Protein AF-R7CII8-F1 (afdb_monomer_lite)

Radius of gyration: 13.67 Å; chains: 1; bounding box: 34×26×39 Å

Foldseek 3Di:
DDDDDDDDDDDPVPVVVLLQFKWKWWAAPVVVVVCVVVPLDPQQQKWWADDPGTIIIIHSGQVSVCVVCVVIDIGRGDPVNVVVSVVRTDGD

Secondary structure (DSSP, 8-state):
-----SS----TTHHHHHHHH-EEEEE-HHHHHHHHHTT-S-TTS-EEEE-SS-EEEEES-HHHHHHH-TTSEEEEP-HHHHHHHHHHPEE-

Structure (mmCIF, N/CA/C/O backbone):
data_AF-R7CII8-F1
#
_entry.id   AF-R7CII8-F1
#
loop_
_atom_site.group_PDB
_atom_site.id
_atom_site.type_symbol
_atom_site.label_atom_id
_atom_site.label_alt_id
_atom_site.label_comp_id
_atom_site.label_asym_id
_atom_site.label_entity_id
_atom_site.label_seq_id
_atom_site.pdbx_PDB_ins_code
_atom_site.Cartn_x
_atom_site.Cartn_y
_atom_site.Cartn_z
_atom_site.occupancy
_atom_site.B_iso_or_equiv
_atom_site.auth_seq_id
_atom_site.auth_comp_id
_atom_site.auth_asym_id
_atom_site.auth_atom_id
_atom_site.pdbx_PDB_model_num
ATOM 1 N N . MET A 1 1 ? 11.618 -3.170 -25.620 1.00 35.22 1 MET A N 1
ATOM 2 C CA . MET A 1 1 ? 12.080 -1.796 -25.899 1.00 35.22 1 MET A CA 1
ATOM 3 C C . MET A 1 1 ? 13.119 -1.461 -24.840 1.00 35.22 1 MET A C 1
ATOM 5 O O . MET A 1 1 ? 12.796 -1.537 -23.666 1.00 35.22 1 MET A O 1
ATOM 9 N N . VAL A 1 2 ? 14.378 -1.271 -25.236 1.00 43.62 2 VAL A N 1
ATOM 10 C CA . VAL A 1 2 ? 15.515 -1.010 -24.337 1.00 43.62 2 VAL A CA 1
ATOM 11 C C . VAL A 1 2 ? 15.958 0.425 -24.577 1.00 43.62 2 VAL A C 1
ATOM 13 O O . VAL A 1 2 ? 16.309 0.762 -25.704 1.00 43.62 2 VAL A O 1
ATOM 16 N N . CYS A 1 3 ? 15.956 1.237 -23.524 1.00 40.19 3 CYS A N 1
ATOM 17 C CA . CYS A 1 3 ? 16.620 2.533 -23.500 1.00 40.19 3 CYS A CA 1
ATOM 18 C C . CYS A 1 3 ? 17.629 2.509 -22.355 1.00 40.19 3 CYS A C 1
ATOM 20 O O . CYS A 1 3 ? 17.235 2.424 -21.195 1.00 40.19 3 CYS A O 1
ATOM 22 N N . VAL A 1 4 ? 18.916 2.590 -22.689 1.00 60.59 4 VAL A N 1
ATOM 23 C CA . VAL A 1 4 ? 20.004 2.885 -21.754 1.00 60.59 4 VAL A CA 1
ATOM 24 C C . VAL A 1 4 ? 20.743 4.083 -22.335 1.00 60.59 4 VAL A C 1
ATOM 26 O O . VAL A 1 4 ? 21.266 3.977 -23.439 1.00 60.59 4 VAL A O 1
ATOM 29 N N . ASN A 1 5 ? 20.774 5.211 -21.621 1.00 43.62 5 ASN A N 1
ATOM 30 C CA . ASN A 1 5 ? 21.797 6.235 -21.822 1.00 43.62 5 ASN A CA 1
ATOM 31 C C . ASN A 1 5 ? 22.075 6.979 -20.502 1.00 43.62 5 ASN A C 1
ATOM 33 O O . ASN A 1 5 ? 21.156 7.490 -19.870 1.00 43.62 5 ASN A O 1
ATOM 37 N N . GLU A 1 6 ? 23.348 6.923 -20.101 1.00 47.00 6 GLU A N 1
ATOM 38 C CA . GLU A 1 6 ? 24.114 7.730 -19.135 1.00 47.00 6 GL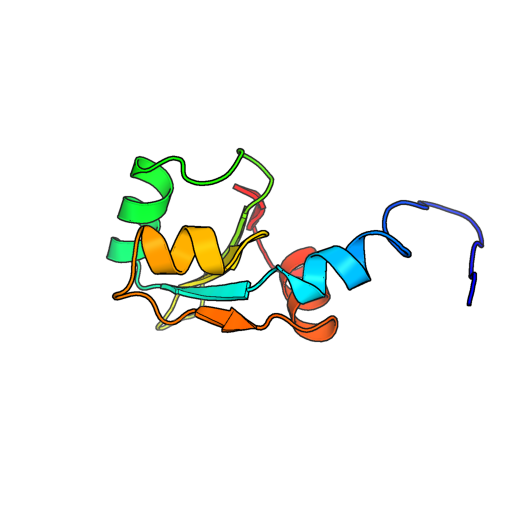U A CA 1
ATOM 39 C C . GLU A 1 6 ? 23.431 8.306 -17.876 1.00 47.00 6 GLU A C 1
ATOM 41 O O . GLU A 1 6 ? 22.760 9.332 -17.912 1.00 47.00 6 GLU A O 1
ATOM 46 N N . GLY A 1 7 ? 23.766 7.726 -16.710 1.00 45.62 7 GLY A N 1
ATOM 47 C CA . GLY A 1 7 ? 23.894 8.516 -15.473 1.00 45.62 7 GLY A CA 1
ATOM 48 C C . GLY A 1 7 ? 23.060 8.124 -14.250 1.00 45.62 7 GLY A C 1
ATOM 49 O O . GLY A 1 7 ? 23.062 8.880 -13.291 1.00 45.62 7 GLY A O 1
ATOM 50 N N . LYS A 1 8 ? 22.351 6.990 -14.254 1.00 42.66 8 LYS A N 1
ATOM 51 C CA . LYS A 1 8 ? 21.872 6.208 -13.083 1.00 42.66 8 LYS A CA 1
ATOM 52 C C . LYS A 1 8 ? 20.864 5.200 -13.615 1.00 42.66 8 LYS A C 1
ATOM 54 O O . LYS A 1 8 ? 19.669 5.459 -13.692 1.00 42.66 8 LYS A O 1
ATOM 59 N N . HIS A 1 9 ? 21.375 4.067 -14.072 1.00 44.47 9 HIS A N 1
ATOM 60 C CA . HIS A 1 9 ? 20.540 3.001 -14.594 1.00 44.47 9 HIS A CA 1
ATOM 61 C C . HIS A 1 9 ? 20.171 2.060 -13.452 1.00 44.47 9 HIS A C 1
ATOM 63 O O . HIS A 1 9 ? 20.937 1.165 -13.114 1.00 44.47 9 HIS A O 1
ATOM 69 N N . VAL A 1 10 ? 19.014 2.290 -12.840 1.00 47.19 10 VAL A N 1
ATOM 70 C CA . VAL A 1 10 ? 18.327 1.268 -12.052 1.00 47.19 10 VAL A CA 1
ATOM 71 C C . VAL A 1 10 ? 16.842 1.403 -12.393 1.00 47.19 10 VAL A C 1
ATOM 73 O O . VAL A 1 10 ? 16.312 2.508 -12.322 1.00 47.19 10 VAL A O 1
ATOM 76 N N . PHE A 1 11 ? 16.199 0.297 -12.778 1.00 45.72 11 PHE A N 1
ATOM 77 C CA . PHE A 1 11 ? 14.741 0.097 -12.792 1.00 45.72 11 PHE A CA 1
ATOM 78 C C . PHE A 1 11 ? 13.885 0.259 -14.070 1.00 45.72 11 PHE A C 1
ATOM 80 O O . PHE A 1 11 ? 12.670 0.272 -13.946 1.00 45.72 11 PHE A O 1
ATOM 87 N N . THR A 1 12 ? 14.381 0.270 -15.309 1.00 48.72 12 THR A N 1
ATOM 88 C CA . THR A 1 12 ? 13.444 0.333 -16.468 1.00 48.72 12 THR A CA 1
ATOM 89 C C . THR A 1 12 ? 12.738 -0.983 -16.817 1.00 48.72 12 THR A C 1
ATOM 91 O O . THR A 1 12 ? 11.685 -0.938 -17.444 1.00 48.72 12 THR A O 1
ATOM 94 N N . LYS A 1 13 ? 13.270 -2.149 -16.422 1.00 48.56 13 LYS A N 1
ATOM 95 C CA . LYS A 1 13 ?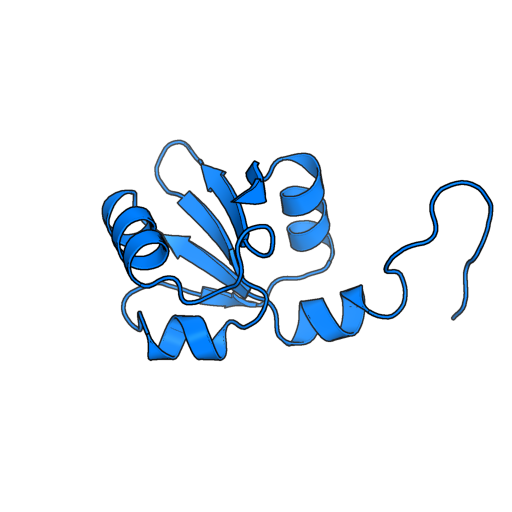 12.601 -3.450 -16.640 1.00 48.56 13 LYS A CA 1
ATOM 96 C C . LYS A 1 13 ? 11.857 -3.956 -15.404 1.00 48.56 13 LYS A C 1
ATOM 98 O O . LYS A 1 13 ? 10.791 -4.536 -15.534 1.00 48.56 13 LYS A O 1
ATOM 103 N N . GLU A 1 14 ? 12.398 -3.677 -14.221 1.00 59.50 14 GLU A N 1
ATOM 104 C CA . GLU A 1 14 ? 11.816 -4.109 -12.949 1.00 59.50 14 GLU A CA 1
ATOM 105 C C . GLU A 1 14 ? 10.610 -3.251 -12.535 1.00 59.50 14 GLU A C 1
ATOM 107 O O . GLU A 1 14 ? 9.675 -3.793 -11.966 1.00 59.50 14 GLU A O 1
ATOM 112 N N . ILE A 1 15 ? 10.555 -1.946 -12.857 1.00 57.16 15 ILE A N 1
ATOM 113 C CA . ILE A 1 15 ? 9.416 -1.088 -12.456 1.00 57.16 15 ILE A CA 1
ATOM 114 C C . ILE A 1 15 ? 8.095 -1.481 -13.110 1.00 57.16 15 ILE A C 1
ATOM 116 O O . ILE A 1 15 ? 7.062 -1.287 -12.481 1.00 57.16 15 ILE A O 1
ATOM 120 N N . ASP A 1 16 ? 8.099 -2.003 -14.336 1.00 58.03 16 ASP A N 1
ATOM 121 C CA . ASP A 1 16 ? 6.856 -2.358 -15.034 1.00 58.03 16 ASP A CA 1
ATOM 122 C C . ASP A 1 16 ? 6.209 -3.600 -14.394 1.00 58.03 16 ASP A C 1
ATOM 124 O O . ASP A 1 16 ? 5.031 -3.576 -14.038 1.00 58.03 16 ASP A O 1
ATOM 128 N N . GLU A 1 17 ? 7.016 -4.630 -14.104 1.00 62.41 17 GLU A N 1
ATOM 129 C CA . GLU A 1 17 ? 6.588 -5.803 -13.325 1.00 62.41 17 GLU A CA 1
ATOM 130 C C . GLU A 1 17 ? 6.237 -5.429 -11.876 1.00 62.41 17 GLU A C 1
ATOM 132 O O . GLU A 1 17 ? 5.239 -5.906 -11.333 1.00 62.41 17 GLU A O 1
ATOM 137 N N . ILE A 1 18 ? 7.002 -4.520 -11.258 1.00 65.88 18 ILE A N 1
ATOM 138 C CA . ILE A 1 18 ? 6.682 -3.989 -9.930 1.00 65.88 18 ILE A CA 1
ATOM 139 C C . ILE A 1 18 ? 5.356 -3.224 -9.971 1.00 65.88 18 ILE A C 1
ATOM 141 O O . ILE A 1 18 ? 4.556 -3.430 -9.076 1.00 65.88 18 ILE A O 1
ATOM 145 N N . CYS A 1 19 ? 5.059 -2.403 -10.984 1.00 62.91 19 CYS A N 1
ATOM 146 C CA . CYS A 1 19 ? 3.783 -1.681 -11.107 1.00 62.91 19 CYS A CA 1
ATOM 147 C C . CYS A 1 19 ? 2.587 -2.610 -11.349 1.00 62.91 19 CYS A C 1
ATOM 149 O O . CYS A 1 19 ? 1.458 -2.248 -11.015 1.00 62.91 19 CYS A O 1
ATOM 151 N N . ASP A 1 20 ? 2.798 -3.797 -11.921 1.00 69.19 20 ASP A N 1
ATOM 152 C CA . ASP A 1 20 ? 1.723 -4.777 -12.095 1.00 69.19 20 ASP A CA 1
ATOM 153 C C . ASP A 1 20 ? 1.272 -5.381 -10.753 1.00 69.19 20 ASP A C 1
ATOM 155 O O . ASP A 1 20 ? 0.082 -5.645 -10.553 1.00 69.19 20 ASP A O 1
ATOM 159 N N . LEU A 1 21 ? 2.194 -5.520 -9.794 1.00 76.19 21 LEU A N 1
ATOM 160 C CA . LEU A 1 21 ? 1.939 -6.051 -8.447 1.00 76.19 21 LEU A CA 1
ATOM 161 C C . LEU A 1 21 ? 1.693 -4.958 -7.397 1.00 76.19 21 LEU A C 1
ATOM 163 O O . LEU A 1 21 ? 0.875 -5.140 -6.483 1.00 76.19 21 LEU A O 1
ATOM 167 N N . ALA A 1 22 ? 2.349 -3.816 -7.562 1.00 84.94 22 ALA A N 1
ATOM 168 C CA . ALA A 1 22 ? 2.286 -2.690 -6.657 1.00 84.94 22 ALA A CA 1
ATOM 169 C C . ALA A 1 22 ? 0.901 -2.046 -6.651 1.00 84.94 22 ALA A C 1
ATOM 171 O O . ALA A 1 22 ? 0.100 -2.121 -7.592 1.00 84.94 22 ALA A O 1
ATOM 172 N N . GLY A 1 23 ? 0.606 -1.433 -5.516 1.00 88.81 23 GLY A N 1
ATOM 173 C CA . GLY A 1 23 ? -0.646 -0.748 -5.284 1.00 88.81 23 GLY A CA 1
ATOM 174 C C . GLY A 1 23 ? -0.450 0.502 -4.460 1.00 88.81 23 GLY A C 1
ATOM 175 O O . GLY A 1 23 ? 0.579 0.703 -3.816 1.00 88.81 23 GLY A O 1
ATOM 176 N N . ILE A 1 24 ? -1.469 1.343 -4.490 1.00 90.38 24 ILE A N 1
ATOM 177 C CA . ILE A 1 24 ? -1.556 2.556 -3.702 1.00 90.38 24 ILE A CA 1
ATOM 178 C C . ILE A 1 24 ? -2.589 2.296 -2.626 1.00 90.38 24 ILE A C 1
ATOM 180 O O . ILE A 1 24 ? -3.770 2.110 -2.904 1.00 90.38 24 ILE A O 1
ATOM 184 N N . ALA A 1 25 ? -2.125 2.236 -1.390 1.00 90.44 25 ALA A N 1
ATOM 185 C CA . ALA A 1 25 ? -2.963 2.150 -0.216 1.00 90.44 25 ALA A CA 1
ATOM 186 C C . ALA A 1 25 ? -3.435 3.549 0.173 1.00 90.44 25 ALA A C 1
ATOM 188 O O . ALA A 1 25 ? -2.618 4.409 0.502 1.00 90.44 25 ALA A O 1
ATOM 189 N N . HIS A 1 26 ? -4.741 3.766 0.190 1.00 90.44 26 HIS A N 1
ATOM 190 C CA . HIS A 1 26 ? -5.338 4.979 0.725 1.00 90.44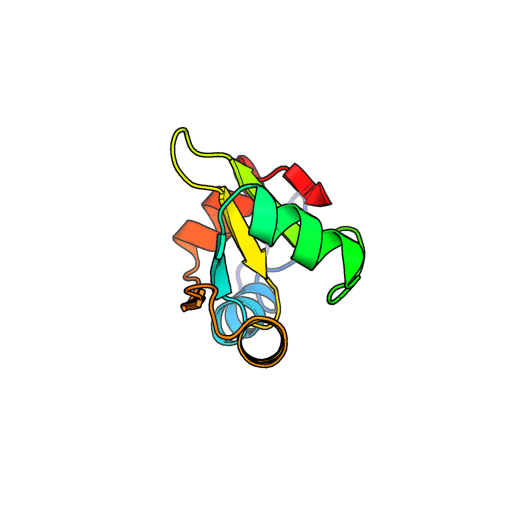 26 HIS A CA 1
ATOM 191 C C . HIS A 1 26 ? -5.646 4.761 2.207 1.00 90.44 26 HIS A C 1
ATOM 193 O O . HIS A 1 26 ? -6.686 4.220 2.589 1.00 90.44 26 HIS A O 1
ATOM 199 N N . CYS A 1 27 ? -4.707 5.171 3.053 1.00 89.00 27 CYS A N 1
ATOM 200 C CA . CYS A 1 27 ? -4.746 4.986 4.496 1.00 89.00 27 CYS A CA 1
ATOM 201 C C . CYS A 1 27 ? -5.117 6.285 5.222 1.00 89.00 27 CYS A C 1
ATOM 203 O O . CYS A 1 27 ? -4.840 7.397 4.773 1.00 89.00 27 CYS A O 1
ATOM 205 N N . ARG A 1 28 ? -5.707 6.157 6.412 1.00 88.00 28 ARG A N 1
ATOM 206 C CA . ARG A 1 28 ? -5.776 7.255 7.393 1.00 88.00 28 ARG A CA 1
ATOM 207 C C . ARG A 1 28 ? -4.584 7.167 8.335 1.00 88.00 28 ARG A C 1
ATOM 209 O O . ARG A 1 28 ? -3.954 6.119 8.408 1.00 88.00 28 ARG A O 1
ATOM 216 N N . SER A 1 29 ? -4.324 8.215 9.112 1.00 84.62 29 SER A N 1
ATOM 217 C CA . SER A 1 29 ? -3.217 8.233 10.081 1.00 84.62 29 SER A CA 1
ATOM 218 C C . SER A 1 29 ? -3.192 6.991 10.984 1.00 84.62 29 SER A C 1
ATOM 220 O O . SER A 1 29 ? -2.138 6.389 11.137 1.00 84.62 29 SER A O 1
ATOM 222 N N . ALA A 1 30 ? -4.357 6.544 11.470 1.00 85.38 30 ALA A N 1
ATOM 223 C CA . ALA A 1 30 ? -4.477 5.330 12.284 1.00 85.38 30 ALA A CA 1
ATOM 224 C C . ALA A 1 30 ? -4.082 4.043 11.528 1.00 85.38 30 ALA A C 1
ATOM 226 O O . ALA A 1 30 ? -3.384 3.193 12.071 1.00 85.38 30 ALA A O 1
ATOM 227 N N . GLU A 1 31 ? -4.473 3.920 10.257 1.00 87.88 31 GLU A N 1
ATOM 228 C CA . GLU A 1 31 ? -4.143 2.752 9.428 1.00 87.88 31 GLU A CA 1
ATOM 229 C C . GLU A 1 31 ? -2.651 2.730 9.063 1.00 87.88 31 GLU A C 1
ATOM 231 O O . GLU A 1 31 ? -2.047 1.667 8.979 1.00 87.88 31 GLU A O 1
ATOM 236 N N . VAL A 1 32 ? -2.033 3.903 8.867 1.00 84.75 32 VAL A N 1
ATOM 237 C CA . VAL A 1 32 ? -0.586 4.015 8.617 1.00 84.75 32 VAL A CA 1
ATOM 238 C C . VAL A 1 32 ? 0.194 3.498 9.823 1.00 84.75 32 VAL A C 1
ATOM 240 O O . VAL A 1 32 ? 1.165 2.768 9.653 1.00 84.75 32 VAL A O 1
ATOM 243 N N . GLU A 1 33 ? -0.213 3.873 11.036 1.00 85.94 33 GLU A N 1
ATOM 244 C CA . GLU A 1 33 ? 0.425 3.384 12.259 1.00 85.94 33 GLU A CA 1
ATOM 245 C C . GLU A 1 33 ? 0.258 1.871 12.405 1.00 85.94 33 GLU A C 1
ATOM 247 O O . GLU A 1 33 ? 1.242 1.185 12.667 1.00 85.94 33 GLU A O 1
ATOM 252 N N . GLU A 1 34 ? -0.937 1.333 12.146 1.00 87.38 34 GLU A N 1
ATOM 253 C CA . GLU A 1 34 ? -1.164 -0.116 12.159 1.00 87.38 34 GLU A CA 1
ATOM 254 C C . GLU A 1 34 ? -0.294 -0.845 11.120 1.00 87.38 34 GLU A C 1
ATOM 256 O O . GLU A 1 34 ? 0.309 -1.875 11.425 1.00 87.38 34 GLU A O 1
ATOM 261 N N . LEU A 1 35 ? -0.167 -0.296 9.911 1.00 83.69 35 LEU A N 1
ATOM 262 C CA . LEU A 1 35 ? 0.678 -0.854 8.858 1.00 83.69 35 LEU A CA 1
ATOM 263 C C . LEU A 1 35 ? 2.159 -0.876 9.252 1.00 83.69 35 LEU A C 1
ATOM 265 O O . LEU A 1 35 ? 2.838 -1.877 9.027 1.00 83.69 35 LEU A O 1
ATOM 269 N N . LEU A 1 36 ? 2.648 0.211 9.855 1.00 81.88 36 LEU A N 1
ATOM 270 C CA . LEU A 1 36 ? 4.025 0.309 10.338 1.00 81.88 36 LEU A CA 1
ATOM 271 C C . LEU A 1 36 ? 4.281 -0.641 11.514 1.00 81.88 36 LEU A C 1
ATOM 273 O O . LEU A 1 36 ? 5.351 -1.230 11.584 1.00 81.88 36 LEU A O 1
ATOM 277 N N . GLN A 1 37 ? 3.301 -0.833 12.402 1.00 84.38 37 GLN A N 1
ATOM 278 C CA . GLN A 1 37 ? 3.384 -1.790 13.512 1.00 84.38 37 GLN A CA 1
ATOM 279 C C . GLN A 1 37 ? 3.389 -3.248 13.042 1.00 84.38 37 GLN A C 1
ATOM 281 O O . GLN A 1 37 ? 3.968 -4.105 13.700 1.00 84.38 37 GLN A O 1
ATOM 286 N N . LYS A 1 38 ? 2.719 -3.553 11.926 1.00 81.50 38 LYS A N 1
ATOM 287 C CA . LYS A 1 38 ? 2.667 -4.913 11.377 1.00 81.50 38 LYS A CA 1
ATOM 288 C C . LYS A 1 38 ? 3.925 -5.306 10.599 1.00 81.50 38 LYS A C 1
ATOM 290 O O . LYS A 1 38 ? 4.036 -6.481 10.263 1.00 81.50 38 LYS A O 1
ATOM 295 N N . GLU A 1 39 ? 4.802 -4.351 10.267 1.00 79.56 39 GLU A N 1
ATOM 296 C CA . GLU A 1 39 ? 6.049 -4.583 9.515 1.00 79.56 39 GLU A CA 1
ATOM 297 C C . GLU A 1 39 ? 5.827 -5.467 8.268 1.00 79.56 39 GLU A C 1
ATOM 299 O O . GLU A 1 39 ? 6.597 -6.369 7.951 1.00 79.56 39 GLU A O 1
ATOM 304 N N . LEU A 1 40 ? 4.713 -5.236 7.560 1.00 81.31 40 LEU A N 1
ATOM 305 C CA . LEU A 1 40 ? 4.254 -6.092 6.451 1.00 81.31 40 LEU A CA 1
ATOM 306 C C . LEU A 1 40 ? 5.206 -6.107 5.251 1.00 81.31 40 LEU A C 1
ATOM 308 O O . LEU A 1 40 ? 5.147 -7.013 4.415 1.00 81.31 40 LEU A O 1
ATOM 312 N N . PHE A 1 41 ? 6.025 -5.067 5.140 1.00 82.38 41 PHE A N 1
ATOM 313 C CA . PHE A 1 41 ? 6.919 -4.805 4.027 1.00 82.38 41 PHE A CA 1
ATOM 314 C C . PHE A 1 41 ? 8.282 -4.400 4.566 1.00 82.38 41 PHE A C 1
ATOM 316 O O . PHE A 1 41 ? 8.384 -3.876 5.675 1.00 82.38 41 PHE A O 1
ATOM 323 N N . GLU A 1 42 ? 9.320 -4.632 3.766 1.00 76.00 42 GLU A N 1
ATOM 324 C CA . GLU A 1 42 ? 10.676 -4.292 4.175 1.00 76.00 42 GLU A CA 1
ATOM 325 C C . GLU A 1 42 ? 10.838 -2.777 4.352 1.00 76.00 42 GLU A C 1
ATOM 327 O O . GLU A 1 42 ? 10.279 -2.002 3.559 1.00 76.00 42 GLU A O 1
ATOM 332 N N . PRO A 1 43 ? 11.624 -2.347 5.354 1.00 67.31 43 PRO A N 1
ATOM 333 C CA . PRO A 1 43 ? 11.968 -0.945 5.505 1.00 67.31 43 PRO A CA 1
ATOM 334 C C . PRO A 1 43 ? 12.618 -0.455 4.211 1.00 67.31 43 PRO A C 1
ATOM 336 O O . PRO A 1 43 ? 13.400 -1.162 3.578 1.00 67.31 43 PRO A O 1
ATOM 339 N N . GLN A 1 44 ? 12.279 0.761 3.803 1.00 71.62 44 GLN A N 1
ATOM 340 C CA . GLN A 1 44 ? 12.663 1.400 2.542 1.00 71.62 44 GLN A CA 1
ATOM 341 C C . GLN A 1 44 ? 11.929 0.925 1.279 1.00 71.62 44 GLN A C 1
ATOM 343 O O . GLN A 1 44 ? 12.103 1.531 0.217 1.00 71.62 44 GLN A O 1
ATOM 348 N N . SER A 1 45 ? 11.079 -0.101 1.371 1.00 77.19 45 SER A N 1
ATOM 349 C CA . SER A 1 45 ? 10.224 -0.516 0.248 1.00 77.19 45 SER A CA 1
ATOM 350 C C . SER A 1 45 ? 8.912 0.263 0.182 1.00 77.19 45 SER A C 1
ATOM 352 O O . SER A 1 45 ? 8.253 0.273 -0.859 1.00 77.19 45 SER A O 1
ATOM 354 N N . LEU A 1 46 ? 8.525 0.923 1.275 1.00 83.75 46 LEU A N 1
ATOM 355 C CA . LEU A 1 46 ? 7.306 1.713 1.352 1.00 83.75 46 LEU A CA 1
ATOM 356 C C . LEU A 1 46 ? 7.594 3.175 1.039 1.00 83.75 46 LEU A C 1
ATOM 358 O O . LEU A 1 46 ? 8.550 3.767 1.543 1.00 83.75 46 LEU A O 1
ATOM 362 N N . ARG A 1 47 ? 6.720 3.783 0.233 1.00 86.69 47 ARG A N 1
ATOM 363 C CA . ARG A 1 47 ? 6.741 5.233 0.008 1.00 86.69 47 ARG A CA 1
ATOM 364 C C . ARG A 1 47 ? 5.441 5.851 0.447 1.00 86.69 47 ARG A C 1
ATOM 366 O O . ARG A 1 47 ? 4.383 5.459 -0.026 1.00 86.69 47 ARG A O 1
ATOM 373 N N . ILE A 1 48 ? 5.529 6.842 1.318 1.00 88.44 48 ILE A N 1
ATOM 374 C CA . ILE A 1 48 ? 4.371 7.454 1.955 1.00 88.44 48 ILE A CA 1
ATOM 375 C C . ILE A 1 48 ? 4.247 8.894 1.468 1.00 88.44 48 ILE A C 1
ATOM 377 O O . ILE A 1 48 ? 5.169 9.690 1.620 1.00 88.44 48 ILE A O 1
ATOM 381 N N . ILE A 1 49 ? 3.091 9.241 0.913 1.00 89.00 49 ILE A N 1
ATOM 382 C CA . ILE A 1 49 ? 2.698 10.615 0.610 1.00 89.00 49 ILE A CA 1
ATOM 383 C C . ILE A 1 49 ? 1.568 10.986 1.558 1.00 89.00 49 ILE A C 1
ATOM 385 O O . ILE A 1 49 ? 0.472 10.435 1.509 1.00 89.00 49 ILE A O 1
ATOM 389 N N . ARG A 1 50 ? 1.819 11.961 2.425 1.00 86.44 50 ARG A N 1
ATOM 390 C CA . ARG A 1 50 ? 0.780 12.515 3.292 1.00 86.44 50 ARG A CA 1
ATOM 391 C C . ARG A 1 50 ? 0.052 13.632 2.549 1.00 86.44 50 ARG A C 1
ATOM 393 O O . ARG A 1 50 ? 0.648 14.655 2.221 1.00 86.44 50 ARG A O 1
ATOM 400 N N . SER A 1 51 ? -1.234 13.427 2.294 1.00 81.00 51 SER A N 1
ATOM 401 C CA . SER A 1 51 ? -2.152 14.445 1.781 1.00 81.00 51 SER A CA 1
ATOM 402 C C . SER A 1 51 ? -2.904 15.098 2.954 1.00 81.00 51 SER A C 1
ATOM 404 O O . SER A 1 51 ? -2.876 14.607 4.080 1.00 81.00 51 SER A O 1
ATOM 406 N N . SER A 1 52 ? -3.599 16.217 2.723 1.00 78.94 52 SER A N 1
ATOM 407 C CA . SER A 1 52 ? -4.267 16.962 3.809 1.00 78.94 52 SER A CA 1
ATOM 408 C C . SER A 1 52 ? -5.382 16.192 4.532 1.00 78.94 52 SER A C 1
ATOM 410 O O . SER A 1 52 ? -5.669 16.501 5.683 1.00 78.94 52 SER A O 1
ATOM 412 N N . TYR A 1 53 ? -6.005 15.206 3.879 1.00 76.81 53 TYR A N 1
ATOM 413 C CA . TYR A 1 53 ? -7.138 14.447 4.435 1.00 76.81 53 TYR A CA 1
ATOM 414 C C . TYR A 1 53 ? -6.940 12.923 4.423 1.00 76.81 53 TYR A C 1
ATOM 416 O O . TYR A 1 53 ? -7.719 12.204 5.045 1.00 76.81 53 TYR A O 1
ATOM 424 N N . SER A 1 54 ? -5.890 12.441 3.756 1.00 83.94 54 SER A N 1
ATOM 425 C CA . SER A 1 54 ? -5.579 11.020 3.580 1.00 83.94 54 SER A CA 1
ATOM 426 C C . SER A 1 54 ? -4.070 10.831 3.472 1.00 83.94 54 SER A C 1
ATOM 428 O O . SER A 1 54 ? -3.339 11.773 3.184 1.00 83.94 54 SER A O 1
ATOM 430 N N . THR A 1 55 ? -3.588 9.619 3.705 1.00 89.88 55 THR A N 1
ATOM 431 C CA . THR A 1 55 ? -2.193 9.239 3.487 1.00 89.88 55 THR A CA 1
ATOM 432 C C . THR A 1 55 ? -2.145 8.139 2.447 1.00 89.88 55 THR A C 1
ATOM 434 O O . THR A 1 55 ? -2.682 7.057 2.659 1.00 89.88 55 THR A O 1
ATOM 437 N N . ASP A 1 56 ? -1.486 8.419 1.338 1.00 90.94 56 ASP A N 1
ATOM 438 C CA . ASP A 1 56 ? -1.313 7.476 0.250 1.00 90.94 56 ASP A CA 1
ATOM 439 C C . ASP A 1 56 ? 0.014 6.737 0.468 1.00 90.94 56 ASP A C 1
ATOM 441 O O . ASP A 1 56 ? 1.034 7.362 0.766 1.00 90.94 56 ASP A O 1
ATOM 445 N N . ILE A 1 57 ? 0.021 5.408 0.371 1.00 89.44 57 ILE A N 1
ATOM 446 C CA . ILE A 1 57 ? 1.225 4.586 0.544 1.00 89.44 57 ILE A CA 1
ATOM 447 C C . ILE A 1 57 ? 1.405 3.702 -0.679 1.00 89.44 57 ILE A C 1
ATOM 449 O O . ILE A 1 57 ? 0.548 2.877 -0.982 1.00 89.44 57 ILE A O 1
ATOM 453 N N . LEU A 1 58 ? 2.541 3.825 -1.353 1.00 88.81 58 LEU A N 1
ATOM 454 C CA . LEU A 1 58 ? 2.945 2.872 -2.372 1.00 88.81 58 LEU A CA 1
ATOM 455 C C . LEU A 1 58 ? 3.442 1.598 -1.690 1.00 88.81 58 LEU A C 1
ATOM 457 O O . LEU A 1 58 ? 4.431 1.627 -0.951 1.00 88.81 58 LEU A O 1
ATOM 461 N N . VAL A 1 59 ? 2.759 0.492 -1.968 1.00 88.00 59 VAL A N 1
ATOM 462 C CA . VAL A 1 59 ? 3.131 -0.849 -1.520 1.00 88.00 59 VAL A CA 1
ATOM 463 C C . VAL A 1 59 ? 3.597 -1.680 -2.715 1.00 88.00 59 VAL A C 1
ATOM 465 O O . VAL A 1 59 ? 2.969 -1.615 -3.771 1.00 88.00 59 VAL A O 1
ATOM 468 N N . PRO A 1 60 ? 4.660 -2.491 -2.578 1.00 83.25 60 PRO A N 1
ATOM 469 C CA . PRO A 1 60 ? 5.140 -3.342 -3.669 1.00 83.25 60 PRO A CA 1
ATOM 470 C C . PRO A 1 60 ? 4.195 -4.515 -3.969 1.00 83.25 60 PRO A C 1
ATOM 472 O O . PRO A 1 60 ? 4.236 -5.076 -5.057 1.00 83.25 60 PRO A O 1
ATOM 475 N N . ASP A 1 61 ? 3.338 -4.889 -3.014 1.00 86.69 61 ASP A N 1
ATOM 476 C CA . ASP A 1 61 ? 2.397 -5.999 -3.153 1.00 86.69 61 ASP A CA 1
ATOM 477 C C . ASP A 1 61 ? 1.044 -5.614 -2.546 1.00 86.69 61 ASP A C 1
ATOM 479 O O . ASP A 1 61 ? 0.845 -5.622 -1.324 1.00 86.69 61 ASP A O 1
ATOM 483 N N . ARG A 1 62 ? 0.096 -5.265 -3.422 1.00 85.56 62 ARG A N 1
ATOM 484 C CA . ARG A 1 62 ? -1.260 -4.885 -3.003 1.00 85.56 62 ARG A CA 1
ATOM 485 C C . ARG A 1 62 ? -2.025 -6.043 -2.368 1.00 85.56 62 ARG A C 1
ATOM 48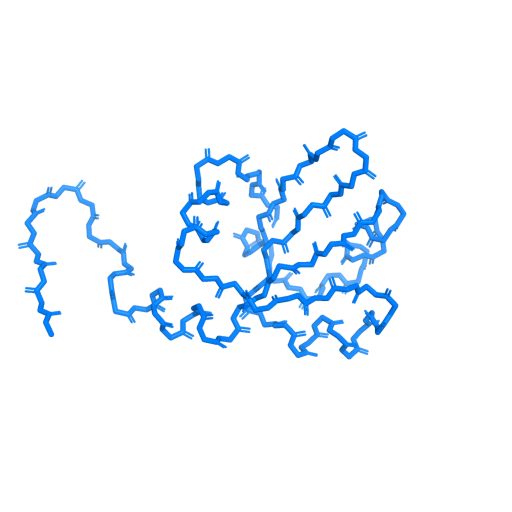7 O O . ARG A 1 62 ? -2.856 -5.822 -1.497 1.00 85.56 62 ARG A O 1
ATOM 494 N N . ILE A 1 63 ? -1.741 -7.285 -2.766 1.00 85.38 63 ILE A N 1
ATOM 495 C CA . ILE A 1 63 ? -2.460 -8.462 -2.270 1.00 85.38 63 ILE A CA 1
ATOM 496 C C . ILE A 1 63 ? -2.083 -8.728 -0.815 1.00 85.38 63 ILE A C 1
ATOM 498 O O . ILE A 1 63 ? -2.965 -9.006 0.001 1.00 85.38 63 ILE A O 1
ATOM 502 N N . LYS A 1 64 ? -0.795 -8.611 -0.467 1.00 86.88 64 LYS A N 1
ATOM 503 C CA . LYS A 1 64 ? -0.346 -8.684 0.933 1.00 86.88 64 LYS A CA 1
ATOM 504 C C . LYS A 1 64 ? -1.023 -7.627 1.792 1.00 86.88 64 LYS A C 1
ATOM 506 O O . LYS A 1 64 ? -1.528 -7.961 2.863 1.00 86.88 64 LYS A O 1
ATOM 511 N N . LEU A 1 65 ? -1.085 -6.389 1.301 1.00 87.19 65 LEU A N 1
ATOM 512 C CA . LEU A 1 65 ? -1.764 -5.314 2.010 1.00 87.19 65 LEU A CA 1
ATOM 513 C C . LEU A 1 65 ? -3.250 -5.627 2.203 1.00 87.19 65 LEU A C 1
ATOM 515 O O . LEU A 1 65 ? -3.711 -5.624 3.335 1.00 87.19 65 LEU A O 1
ATOM 519 N N . THR A 1 66 ? -3.994 -5.935 1.138 1.00 87.00 66 THR A N 1
ATOM 520 C CA . THR A 1 66 ? -5.436 -6.216 1.229 1.00 87.00 66 THR A CA 1
ATOM 521 C C . THR A 1 66 ? -5.731 -7.410 2.139 1.00 87.00 66 THR A C 1
ATOM 523 O O . THR A 1 66 ? -6.743 -7.418 2.832 1.00 87.00 66 THR A O 1
ATOM 526 N N . LYS A 1 67 ? -4.845 -8.413 2.195 1.00 87.44 67 LYS A N 1
ATOM 527 C CA . LYS A 1 67 ? -4.975 -9.535 3.138 1.00 87.44 67 LYS A CA 1
ATOM 528 C C . LYS A 1 67 ? -4.747 -9.116 4.589 1.00 87.44 67 LYS A C 1
ATOM 530 O O . LYS A 1 67 ? -5.457 -9.593 5.469 1.00 87.44 67 LYS A O 1
ATOM 535 N N . ALA A 1 68 ? -3.761 -8.262 4.843 1.00 87.69 68 ALA A N 1
ATOM 536 C CA . ALA A 1 68 ? -3.441 -7.804 6.190 1.00 87.69 68 ALA A CA 1
ATOM 537 C C . ALA A 1 68 ? -4.413 -6.730 6.703 1.00 87.69 68 ALA A C 1
ATOM 539 O O . ALA A 1 68 ? -4.725 -6.699 7.893 1.00 87.69 68 ALA A O 1
ATOM 540 N N . MET A 1 69 ? -4.883 -5.866 5.803 1.00 86.50 69 MET A N 1
ATOM 541 C CA . MET A 1 69 ? -5.733 -4.707 6.058 1.00 86.50 69 MET A CA 1
ATOM 542 C C . MET A 1 69 ? -6.831 -4.601 4.983 1.00 86.50 69 MET A C 1
ATOM 544 O O . MET A 1 69 ? -6.808 -3.698 4.149 1.00 86.50 69 MET A O 1
ATOM 548 N N . PRO A 1 70 ? -7.848 -5.481 4.998 1.00 83.62 70 PRO A N 1
ATOM 549 C CA . PRO A 1 70 ? -8.936 -5.453 4.012 1.00 83.62 70 PRO A CA 1
ATOM 550 C C . PRO A 1 70 ? -9.837 -4.212 4.124 1.00 83.62 70 PRO A C 1
ATOM 552 O O . PRO A 1 70 ? -10.666 -3.969 3.254 1.00 83.62 70 PRO A O 1
ATOM 555 N N . LYS A 1 71 ? -9.701 -3.440 5.209 1.00 86.50 71 LYS A N 1
ATOM 556 C CA . LYS A 1 71 ? -10.408 -2.170 5.424 1.00 86.50 71 LYS A CA 1
ATOM 557 C C . LYS A 1 71 ? -9.771 -1.004 4.662 1.00 86.50 71 LYS A C 1
ATOM 559 O O . LYS A 1 71 ? -10.438 0.005 4.445 1.00 86.50 71 LYS A O 1
ATOM 564 N N . VAL A 1 72 ? -8.501 -1.135 4.282 1.00 87.50 72 VAL A N 1
ATOM 565 C CA . VAL A 1 72 ? -7.765 -0.124 3.525 1.00 87.50 72 VAL A CA 1
ATOM 566 C C . VAL A 1 72 ? -8.085 -0.293 2.047 1.00 87.50 72 VAL A C 1
ATOM 568 O O . VAL A 1 72 ? -7.934 -1.379 1.487 1.00 87.50 72 VAL A O 1
ATOM 571 N N . ALA A 1 73 ? -8.508 0.795 1.405 1.00 87.31 73 ALA A N 1
ATOM 572 C CA . ALA A 1 73 ? -8.663 0.813 -0.041 1.00 87.31 73 ALA A CA 1
ATOM 573 C C . ALA A 1 73 ? -7.274 0.741 -0.684 1.00 87.31 73 ALA A C 1
ATOM 575 O O . ALA A 1 73 ? -6.407 1.560 -0.377 1.00 87.31 73 ALA A O 1
ATOM 576 N N . CYS A 1 74 ? -7.058 -0.255 -1.539 1.00 88.88 74 CYS A N 1
ATOM 577 C CA . CYS A 1 74 ? -5.815 -0.401 -2.277 1.00 88.88 74 CYS A CA 1
ATOM 578 C C . CYS A 1 74 ? -6.100 -0.495 -3.767 1.00 88.88 74 CYS A C 1
ATOM 580 O O . CYS A 1 74 ? -6.671 -1.481 -4.236 1.00 88.88 74 CYS A O 1
ATOM 582 N N . ASP A 1 75 ? -5.681 0.534 -4.490 1.00 87.56 75 ASP A N 1
ATOM 583 C CA . ASP A 1 75 ? -5.823 0.624 -5.932 1.00 87.56 75 ASP A C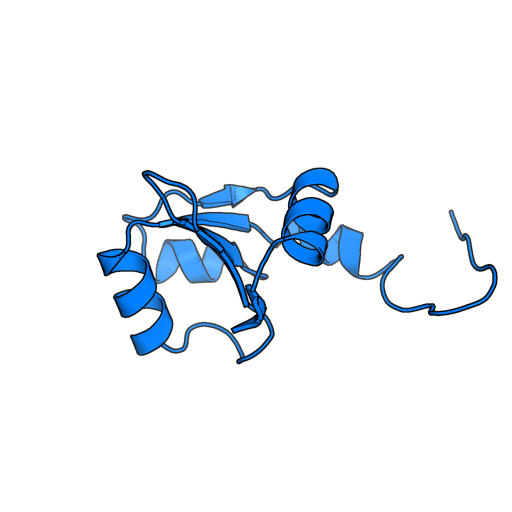A 1
ATOM 584 C C . ASP A 1 75 ? -4.540 0.184 -6.630 1.00 87.56 75 ASP A C 1
ATOM 586 O O . ASP A 1 75 ? -3.449 0.192 -6.057 1.00 87.56 75 ASP A O 1
ATOM 590 N N . ARG A 1 76 ? -4.656 -0.244 -7.886 1.00 84.62 76 ARG A N 1
ATOM 591 C CA . ARG A 1 76 ? -3.486 -0.607 -8.690 1.00 84.62 76 ARG A CA 1
ATOM 592 C C . ARG A 1 76 ? -2.653 0.648 -8.960 1.00 84.62 76 ARG A C 1
ATOM 594 O O . ARG A 1 76 ? -3.186 1.635 -9.458 1.00 84.62 76 ARG A O 1
ATOM 601 N N . SER A 1 77 ? -1.347 0.591 -8.697 1.00 83.81 77 SER A N 1
ATOM 602 C CA . SER A 1 77 ? -0.451 1.682 -9.084 1.00 83.81 77 SER A CA 1
ATOM 603 C C . SER A 1 77 ? -0.174 1.643 -10.584 1.00 83.81 77 SER A C 1
ATOM 605 O O . SER A 1 77 ? 0.017 0.571 -11.157 1.00 83.81 77 SER A O 1
ATOM 607 N N . ASN A 1 78 ? -0.107 2.809 -11.213 1.00 82.19 78 ASN A N 1
ATOM 608 C CA . ASN A 1 78 ? 0.438 2.963 -12.559 1.00 82.19 78 ASN A CA 1
ATOM 609 C C . ASN A 1 78 ? 1.836 3.610 -12.489 1.00 82.19 78 ASN A C 1
ATOM 611 O O . ASN A 1 78 ? 2.316 3.993 -11.418 1.00 82.19 78 ASN A O 1
ATOM 615 N N . LEU A 1 79 ? 2.486 3.744 -13.645 1.00 81.06 79 LEU A N 1
ATOM 616 C CA . LEU A 1 79 ? 3.813 4.351 -13.744 1.00 81.06 79 LEU A CA 1
ATOM 617 C C . LEU A 1 79 ? 3.837 5.813 -13.258 1.00 81.06 79 LEU A C 1
ATOM 619 O O . LEU A 1 79 ? 4.813 6.233 -12.638 1.00 81.06 79 LEU A O 1
ATOM 623 N N . GLU A 1 80 ? 2.783 6.591 -13.519 1.00 82.81 80 GLU A N 1
ATOM 624 C CA . GLU A 1 80 ? 2.701 7.996 -13.099 1.00 82.81 80 GLU A CA 1
ATOM 625 C C . GLU A 1 80 ? 2.652 8.121 -11.577 1.00 82.81 80 GLU A C 1
ATOM 627 O O . GLU A 1 80 ? 3.405 8.903 -10.993 1.00 82.81 80 GLU A O 1
ATOM 632 N N . ASP A 1 81 ? 1.825 7.309 -10.925 1.00 83.12 81 ASP A N 1
ATOM 633 C CA . ASP A 1 81 ? 1.769 7.224 -9.475 1.00 83.12 81 ASP A CA 1
ATOM 634 C C . ASP A 1 81 ? 3.109 6.764 -8.912 1.00 83.12 81 ASP A C 1
ATOM 636 O O . ASP A 1 81 ? 3.656 7.414 -8.024 1.00 83.12 81 ASP A O 1
ATOM 640 N N . TYR A 1 82 ? 3.707 5.712 -9.474 1.00 80.94 82 TYR A N 1
ATOM 641 C CA . TYR A 1 82 ? 5.021 5.243 -9.044 1.00 80.94 82 TYR A CA 1
ATOM 642 C C . TYR A 1 82 ? 6.069 6.366 -9.089 1.00 80.94 82 TYR A C 1
ATOM 644 O O . TYR A 1 82 ? 6.791 6.584 -8.111 1.00 80.94 82 TYR A O 1
ATOM 652 N N . MET A 1 83 ? 6.117 7.140 -10.178 1.00 82.81 83 MET A N 1
ATOM 653 C CA . MET A 1 83 ? 6.998 8.306 -10.293 1.00 82.81 83 MET A CA 1
ATOM 654 C C . MET A 1 83 ? 6.644 9.403 -9.285 1.00 82.81 83 MET A C 1
ATOM 656 O O . MET A 1 83 ? 7.535 9.989 -8.668 1.00 82.81 83 MET A O 1
ATOM 660 N N . ARG A 1 84 ? 5.355 9.670 -9.062 1.00 83.88 84 ARG A N 1
ATOM 661 C CA . ARG A 1 84 ? 4.892 10.635 -8.058 1.00 83.88 84 ARG A CA 1
ATOM 662 C C . ARG A 1 84 ? 5.370 10.245 -6.661 1.00 83.88 84 ARG A C 1
ATOM 664 O O . ARG A 1 84 ? 5.869 11.105 -5.937 1.00 83.88 84 ARG A O 1
ATOM 671 N N . PHE A 1 85 ? 5.275 8.969 -6.303 1.00 84.81 85 PHE A N 1
ATOM 672 C CA . PHE A 1 85 ? 5.798 8.423 -5.054 1.00 84.81 85 PHE A CA 1
ATOM 673 C C . PHE A 1 85 ? 7.321 8.470 -4.991 1.00 84.81 85 PHE A C 1
ATOM 675 O O . PHE A 1 85 ? 7.861 8.843 -3.959 1.00 84.81 85 PHE A O 1
ATOM 682 N N . MET A 1 86 ? 8.031 8.171 -6.077 1.00 80.50 86 MET A N 1
ATOM 683 C CA . MET A 1 86 ? 9.494 8.311 -6.139 1.00 80.50 86 MET A CA 1
ATOM 684 C C . MET A 1 86 ? 9.963 9.751 -5.895 1.00 80.50 86 MET A C 1
ATOM 686 O O . MET A 1 86 ? 11.020 9.952 -5.307 1.00 80.50 86 MET A O 1
ATOM 690 N N . LEU A 1 87 ? 9.196 10.740 -6.362 1.00 81.94 87 LEU A N 1
ATOM 691 C CA . LEU A 1 87 ? 9.549 12.159 -6.289 1.00 81.94 87 LEU A CA 1
ATOM 692 C C . LEU A 1 87 ? 9.083 12.844 -4.998 1.00 81.94 87 LEU A C 1
ATOM 694 O O . LEU A 1 87 ? 9.763 13.742 -4.510 1.00 81.94 87 LEU A O 1
ATOM 698 N N . LYS A 1 88 ? 7.905 12.476 -4.479 1.00 82.62 88 LYS A N 1
ATOM 699 C CA . LYS A 1 88 ? 7.263 13.140 -3.328 1.00 82.62 88 LYS A CA 1
ATOM 700 C C . LYS A 1 88 ? 7.089 12.251 -2.102 1.00 82.62 88 LYS A C 1
ATOM 702 O O . LYS A 1 88 ? 6.750 12.766 -1.042 1.00 82.62 88 LYS A O 1
ATOM 707 N N . GLY A 1 89 ? 7.229 10.940 -2.256 1.00 79.38 89 GLY A N 1
ATOM 708 C CA . GLY A 1 89 ? 7.019 9.983 -1.182 1.00 79.38 89 GLY A CA 1
ATOM 709 C C . GLY A 1 89 ? 8.222 9.913 -0.257 1.00 79.38 89 GLY A C 1
ATOM 710 O O . GLY A 1 89 ? 9.359 9.761 -0.701 1.00 79.38 89 GLY A O 1
ATOM 711 N N . GLU A 1 90 ? 7.958 9.983 1.041 1.00 82.62 90 GLU A N 1
ATOM 712 C CA . GLU A 1 90 ? 8.953 9.686 2.061 1.00 82.62 90 GLU A CA 1
ATOM 713 C C . GLU A 1 90 ? 9.172 8.174 2.116 1.00 82.62 90 GLU A C 1
ATOM 715 O O . GLU A 1 90 ? 8.217 7.397 2.193 1.00 82.62 90 GLU A O 1
ATOM 720 N N . ILE A 1 91 ? 10.436 7.762 2.053 1.00 78.38 91 ILE A N 1
ATOM 721 C CA . ILE A 1 91 ? 10.836 6.358 2.138 1.00 78.38 91 ILE A CA 1
ATOM 722 C C . ILE A 1 91 ? 10.782 5.940 3.610 1.00 78.38 91 ILE A C 1
ATOM 724 O O . ILE A 1 91 ? 11.378 6.616 4.454 1.00 78.38 91 ILE A O 1
ATOM 728 N N . ARG A 1 92 ? 10.071 4.849 3.917 1.00 68.69 92 ARG A N 1
ATOM 729 C CA . ARG A 1 92 ? 9.966 4.305 5.276 1.00 68.69 92 ARG A CA 1
ATOM 730 C C . ARG A 1 92 ? 10.267 2.820 5.321 1.00 68.69 92 ARG A C 1
ATOM 732 O O . ARG A 1 92 ? 9.892 2.11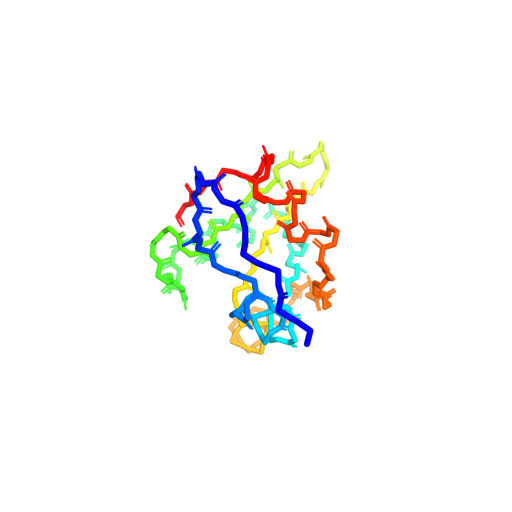5 4.360 1.00 68.69 92 ARG A O 1
#

pLDDT: mean 76.96, std 14.77, range [35.22, 90.94]

Sequence (92 aa):
MVCVNEGKHVFTKEIDEICDLAGIAHCRSAEVEELLQKELFEPQSLRIIRSSYSTDILVPDRIKLTKAMPKVACDRSNLEDYMRFMLKGEIR